Protein 2IBJ (pdb70)

Solvent-accessible surface area: 5692 Å² total; per-residue (Å²): 171,155,141,57,132,113,14,40,75,69,79,0,49,157,17,83,67,118,106,107,0,26,11,3,6,93,13,34,0,16,42,7,49,88,22,9,128,123,29,126,48,33,62,97,76,17,40,103,22,8,10,110,49,4,28,126,101,23,81,110,104,57,45,66,88,111,24,120,108,82,29,129,123,41,80,59,4,49,4,36,71,162,52,101,61,168

InterPro domains:
  IPR001199 Cytochrome b5-like heme/steroid binding domain [PF00173] (10-81)
  IPR001199 Cytochrome b5-like heme/steroid binding domain [PR00363] (31-41)
  IPR001199 Cytochrome b5-like heme/steroid binding domain [PR00363] (41-55)
  IPR001199 Cytochrome b5-like heme/steroid binding domain [PR00363] (56-63)
  IPR001199 Cytochrome b5-like heme/steroid binding domain [PR00363] (69-81)
  IPR001199 Cytochrome b5-like heme/steroid binding domain [PS50255] (6-82)
  IPR001199 Cytochrome b5-like heme/steroid binding domain [SM01117] (9-82)
  IPR018506 Cytochrome b5, heme-binding site [PS00191] (37-44)
  IPR036400 Cytochrome b5-like heme/steroid binding domain superfamily [G3DSA:3.10.120.10] (1-88)
  IPR036400 Cytochrome b5-like heme/steroid binding domain superfamily [SSF55856] (3-99)
  IPR050668 Cytochrome b5 [PTHR19359] (2-121)

CATH classification: 3.10.120.10

B-factor: mean 15.58, std 9.16, range [5.48, 54.56]

Sequence (86 aa):
SEDVKYFTRAEVAKNNTKDKKNWFIIHNNVYDVTAFLNEHPGGEEEVLIEQAGKDATEHFEDVGHSSSDAREMMKQQYKVGELVAEERSN

Nearest PDB structures (foldseek):
  2ibj-assembly1_A  TM=1.012E+00  e=3.750E-18  Musca domestica
  3ozz-assembly1_B  TM=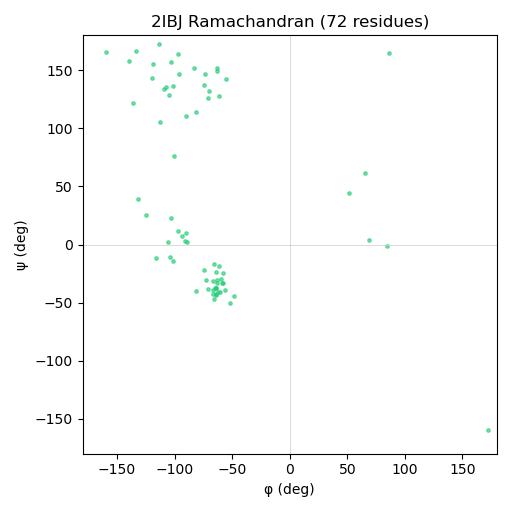9.677E-01  e=2.136E-12  Bos taurus
  1eue-assembly2_B  TM=9.574E-01  e=2.616E-12  Rattus norvegicus
  1cyo-assembly1_A  TM=9.693E-01  e=4.199E-12  Bos taurus
  1ehb-assembly1_A  TM=9.769E-01  e=5.143E-12  Bos taurus

Radius of gyration: 12.23 Å; Cα contacts (8 Å, |Δi|>4): 130; chains: 1; bounding box: 34×23×26 Å

Secondary structure (DSSP, 8-state):
-----EE-HHHHHTSEETTEEEEEETTEEEE-GGGTTT-TT-SHHHHTTTTEE-HHHHHHHT--HHHHHHHGGGEEEEE-GGG---

Organism: Musca domestica (NCBI:txid7370)

Foldseek 3Di:
DDDADADALVVQLVQQALCQFWEAAQQWIFGCSVCQPVDPVHNVVRSVRGSYHCHVVVVVVPDDPVVVVVRVVGTRHGYDVVRGDD

Struc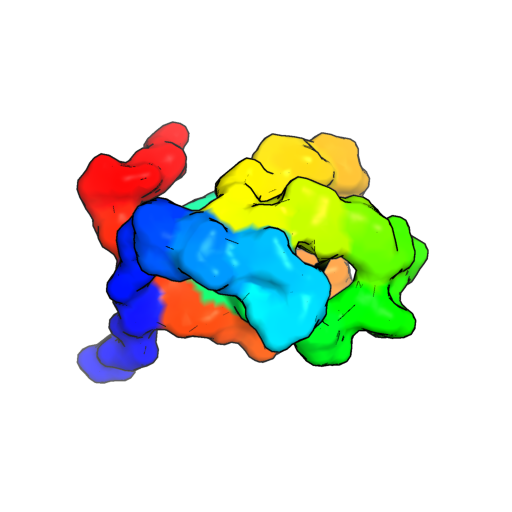ture (mmCIF, N/CA/C/O backbone):
data_2IBJ
#
_entry.id   2IBJ
#
_cell.length_a   33.201
_cell.length_b   40.222
_cell.length_c   70.245
_cell.angle_alpha   90.000
_cell.angle_beta   90.000
_cell.angle_gamma   90.000
#
_symmetry.space_group_name_H-M   'P 21 21 21'
#
loop_
_entity.id
_entity.type
_entity.pdbx_description
1 polymer 'Cytochrome b5'
2 non-polymer 'MAGNESIUM ION'
3 non-polymer 'PROTOPORPHYRIN IX CONTAINING FE'
4 water water
#
loop_
_atom_site.group_PDB
_atom_site.id
_atom_site.type_symbol
_atom_site.label_atom_id
_atom_site.label_alt_id
_atom_site.label_comp_id
_atom_site.label_asym_id
_atom_site.label_entity_id
_atom_site.label_seq_id
_atom_site.pdbx_PDB_ins_code
_atom_site.Cartn_x
_atom_site.Cartn_y
_atom_site.Cartn_z
_atom_site.occupancy
_atom_site.B_iso_or_equiv
_atom_site.auth_seq_id
_atom_site.auth_comp_id
_atom_site.auth_asym_id
_atom_site.auth_atom_id
_atom_site.pdbx_PDB_model_num
ATOM 1 N N . SER A 1 3 ? -17.964 18.694 35.188 1.00 42.82 1 SER A N 1
ATOM 2 C CA . SER A 1 3 ? -17.025 19.740 34.668 1.00 41.74 1 SER A CA 1
ATOM 3 C C . SER A 1 3 ? -15.638 19.234 34.256 1.00 41.58 1 SER A C 1
ATOM 4 O O . SER A 1 3 ? -14.674 20.009 34.233 1.00 42.92 1 SER A O 1
ATOM 7 N N . GLU A 1 4 ? -15.515 17.938 33.959 1.00 40.56 2 GLU A N 1
ATOM 8 C CA . GLU A 1 4 ? -14.233 17.414 33.462 1.00 39.16 2 GLU A CA 1
ATOM 9 C C . GLU A 1 4 ? -14.341 17.757 31.956 1.00 36.99 2 GLU A C 1
ATOM 10 O O . GLU A 1 4 ? -15.468 17.860 31.439 1.00 37.66 2 GLU A O 1
ATOM 16 N N . ASP A 1 5 ? -13.219 17.970 31.255 1.00 34.27 3 ASP A N 1
ATOM 17 C CA . ASP A 1 5 ? -13.314 18.287 29.821 1.00 29.49 3 ASP A CA 1
ATOM 18 C C . ASP A 1 5 ? -12.360 17.434 28.998 1.00 25.51 3 ASP A C 1
ATOM 19 O O . ASP A 1 5 ? -11.735 17.870 28.004 1.00 27.49 3 ASP A O 1
ATOM 24 N N . VAL A 1 6 ? -12.288 16.188 29.425 1.00 20.25 4 VAL A N 1
ATOM 25 C CA . VAL A 1 6 ? -11.480 15.154 28.762 1.00 16.26 4 VAL A CA 1
ATOM 26 C C . VAL A 1 6 ? -12.185 14.715 27.473 1.00 14.91 4 VAL A C 1
ATOM 27 O O . VAL A 1 6 ? -13.411 14.565 27.477 1.00 14.19 4 VAL A O 1
ATOM 31 N N . LYS A 1 7 ? -11.423 14.560 26.407 1.00 11.57 5 LYS A N 1
ATOM 32 C CA . LYS A 1 7 ? -11.895 14.034 25.133 1.00 11.75 5 LYS A CA 1
ATOM 33 C C . LYS A 1 7 ? -11.434 12.576 25.098 1.00 10.94 5 LYS A C 1
ATOM 34 O O . LYS A 1 7 ? -10.300 12.238 25.456 1.00 11.21 5 LYS A O 1
ATOM 40 N N . TYR A 1 8 ? -12.337 11.715 24.654 1.00 8.19 6 TYR A N 1
ATOM 41 C CA . TYR A 1 8 ? -12.041 10.266 24.573 1.00 9.83 6 TYR A CA 1
ATOM 42 C C . TYR A 1 8 ? -11.898 9.840 23.117 1.00 9.97 6 TYR A C 1
ATOM 43 O O . TYR A 1 8 ? -12.697 10.181 22.275 1.00 11.92 6 TYR A O 1
ATOM 52 N N . PHE A 1 9 ? -10.833 9.060 22.874 1.00 8.46 7 PHE A N 1
ATOM 53 C CA . PHE A 1 9 ? -10.467 8.559 21.542 1.00 8.94 7 PHE A CA 1
ATOM 54 C C . PHE A 1 9 ? -10.477 7.058 21.478 1.00 9.05 7 PHE A C 1
ATOM 55 O O . PHE A 1 9 ? -10.336 6.372 22.490 1.00 9.34 7 PHE A O 1
ATOM 63 N N . THR A 1 10 ? -10.669 6.563 20.264 1.00 8.08 8 THR A N 1
ATOM 64 C CA . THR A 1 10 ? -10.525 5.125 20.051 1.00 8.15 8 THR A CA 1
ATOM 65 C C . THR A 1 10 ? -9.130 4.867 19.522 1.00 8.47 8 THR A C 1
ATOM 66 O O . THR A 1 10 ? -8.417 5.752 19.054 1.00 8.34 8 THR A O 1
ATOM 70 N N . ARG A 1 11 ? -8.722 3.601 19.583 1.00 8.07 9 ARG A N 1
ATOM 71 C CA . ARG A 1 11 ? -7.393 3.226 19.072 1.00 7.72 9 ARG A CA 1
ATOM 72 C C . ARG A 1 11 ? -7.354 3.406 17.542 1.00 8.77 9 ARG A C 1
ATOM 73 O O . ARG A 1 11 ? -6.318 3.769 16.980 1.00 8.46 9 ARG A O 1
ATOM 81 N N . ALA A 1 12 ? -8.503 3.212 16.855 1.00 7.07 10 ALA A N 1
ATOM 82 C CA . ALA A 1 12 ? -8.530 3.455 15.392 1.00 8.22 10 ALA A CA 1
ATOM 83 C C . ALA A 1 12 ? -8.322 4.932 15.105 1.00 7.82 10 ALA A C 1
ATOM 84 O O . ALA A 1 12 ? -7.640 5.251 14.137 1.00 10.20 10 ALA A O 1
ATOM 86 N N . GLU A 1 13 ? -8.903 5.850 15.918 1.00 8.69 11 GLU A N 1
ATOM 87 C CA . GLU A 1 13 ? -8.664 7.264 15.710 1.00 8.67 11 GLU A CA 1
ATOM 88 C C . GLU A 1 13 ? -7.197 7.617 15.932 1.00 9.59 11 GLU A C 1
ATOM 89 O O . GLU A 1 13 ? -6.610 8.348 15.123 1.00 10.01 11 GLU A O 1
ATOM 95 N N . VAL A 1 14 ? -6.616 7.068 17.006 1.00 8.58 12 VAL A N 1
ATOM 96 C CA . VAL A 1 14 ? -5.198 7.346 17.232 1.00 8.83 12 VAL A CA 1
ATOM 97 C C . VAL A 1 14 ? -4.343 6.858 16.077 1.00 8.72 12 VAL A C 1
ATOM 98 O O . VAL A 1 14 ? -3.346 7.528 15.705 1.00 9.31 12 VAL A O 1
ATOM 102 N N . ALA A 1 15 ? -4.665 5.678 15.540 1.00 9.73 13 ALA A N 1
ATOM 103 C CA . ALA A 1 15 ? -3.870 5.112 14.440 1.00 9.34 13 ALA A CA 1
ATOM 104 C C . ALA A 1 15 ? -3.839 5.945 13.163 1.00 9.97 13 ALA A C 1
ATOM 105 O O . ALA A 1 15 ? -2.966 5.712 12.349 1.00 13.21 13 ALA A O 1
ATOM 107 N N . LYS A 1 16 ? -4.789 6.875 13.007 1.00 10.23 14 LYS A N 1
ATOM 108 C CA . LYS A 1 16 ? -4.786 7.764 11.838 1.00 12.15 14 LYS A CA 1
ATOM 109 C C . LYS A 1 16 ? -3.721 8.804 11.978 1.00 13.61 14 LYS A C 1
ATOM 110 O O . LYS A 1 16 ? -3.314 9.387 10.958 1.00 13.92 14 LYS A O 1
ATOM 116 N N . ASN A 1 17 ? -3.283 9.062 13.218 1.00 13.20 15 ASN A N 1
ATOM 117 C CA . ASN A 1 17 ? -2.264 10.104 13.488 1.00 12.86 15 ASN A CA 1
ATOM 118 C C . ASN A 1 17 ? -0.954 9.324 13.660 1.00 14.19 15 ASN A C 1
ATOM 119 O O . ASN A 1 17 ? -0.407 9.161 14.789 1.00 13.45 15 ASN A O 1
ATOM 124 N N . ASN A 1 18 ? -0.415 8.881 12.524 1.00 14.22 16 ASN A N 1
ATOM 125 C CA . ASN A 1 18 ? 0.693 7.942 12.496 1.00 14.27 16 ASN A CA 1
ATOM 126 C C . ASN A 1 18 ? 1.964 8.275 11.741 1.00 16.32 16 ASN A C 1
ATOM 127 O O . ASN A 1 18 ? 2.674 7.357 11.254 1.00 17.38 16 ASN A O 1
ATOM 132 N N . THR A 1 19 ? 2.202 9.553 11.592 1.00 16.19 17 THR A N 1
ATOM 133 C CA . THR A 1 19 ? 3.408 9.994 10.924 1.00 17.05 17 THR A CA 1
ATOM 134 C C . THR A 1 19 ? 4.019 11.088 11.758 1.00 16.84 17 THR A C 1
ATOM 135 O O . THR A 1 19 ? 3.401 11.607 12.694 1.00 15.52 17 THR A O 1
ATOM 139 N N . LYS A 1 20 ? 5.264 11.437 11.459 1.00 18.00 18 LYS A N 1
ATOM 140 C CA . LYS A 1 20 ? 5.934 12.495 12.243 1.00 16.63 18 LYS A CA 1
ATOM 141 C C . LYS A 1 20 ? 5.220 13.856 12.251 1.00 16.58 18 LYS A C 1
ATOM 142 O O . LYS A 1 20 ? 5.395 14.637 13.205 1.00 16.84 18 LYS A O 1
ATOM 148 N N . ASP A 1 21 ? 4.407 14.136 11.233 1.00 18.92 19 ASP A N 1
ATOM 149 C CA . ASP A 1 21 ? 3.693 15.422 11.257 1.00 18.06 19 ASP A CA 1
ATOM 150 C C . ASP A 1 21 ? 2.350 15.445 12.071 1.00 17.70 19 ASP A C 1
ATOM 151 O O . ASP A 1 21 ? 1.665 16.474 12.209 1.00 17.43 19 ASP A O 1
ATOM 156 N N A LYS A 1 22 ? 1.947 14.274 12.577 0.50 15.89 20 LYS A N 1
ATOM 157 N N B LYS A 1 22 ? 1.948 14.287 12.613 0.50 15.68 20 LYS A N 1
ATOM 158 C CA A LYS A 1 22 ? 0.775 14.124 13.407 0.50 15.53 20 LYS A CA 1
ATOM 159 C CA B LYS A 1 22 ? 0.775 14.124 13.407 0.50 15.53 20 LYS A CA 1
ATOM 160 C C A LYS A 1 22 ? 1.113 12.930 14.215 0.50 14.13 20 LYS A C 1
ATOM 161 C C B LYS A 1 22 ? 1.039 12.968 14.293 0.50 13.61 20 LYS A C 1
ATOM 162 O O A LYS A 1 22 ? 0.582 11.826 13.986 0.50 13.45 20 LYS A O 1
ATOM 163 O O B LYS A 1 22 ? 0.381 11.929 14.218 0.50 12.72 20 LYS A O 1
ATOM 174 N N . ASN A 1 23 ? 2.056 13.106 15.139 1.00 12.15 21 ASN A N 1
ATOM 175 C CA . ASN A 1 23 ? 2.673 11.942 15.835 1.00 10.82 21 ASN A CA 1
ATOM 176 C C . ASN A 1 23 ? 2.058 11.702 17.187 1.00 9.92 21 ASN A C 1
ATOM 177 O O . ASN A 1 23 ? 2.534 12.125 18.209 1.00 9.87 21 ASN A O 1
ATOM 182 N N . TRP A 1 24 ? 0.985 10.915 17.123 1.00 9.41 22 TRP A N 1
ATOM 183 C CA . TRP A 1 24 ? 0.290 10.569 18.409 1.00 8.82 22 TRP A CA 1
ATOM 184 C C . TRP A 1 24 ? 0.608 9.181 18.865 1.00 8.98 22 TRP A C 1
ATOM 185 O O . TRP A 1 24 ? 1.017 8.327 18.099 1.00 10.98 22 TRP A O 1
ATOM 196 N N . PHE A 1 25 ? 0.450 8.948 20.145 1.00 8.38 23 PHE A N 1
ATOM 197 C CA . PHE A 1 25 ? 0.552 7.593 20.658 1.00 8.71 23 PHE A CA 1
ATOM 198 C C . PHE A 1 25 ? -0.146 7.532 21.997 1.00 7.10 23 PHE A C 1
ATOM 199 O O . PHE A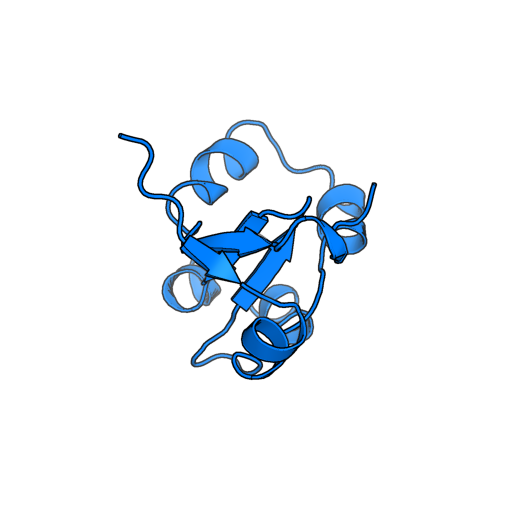 1 25 ? -0.539 8.547 22.619 1.00 7.73 23 PHE A O 1
ATOM 207 N N . ILE A 1 26 ? -0.387 6.298 22.437 1.00 7.50 24 ILE A N 1
ATOM 208 C CA . ILE A 1 26 ? -1.035 6.037 23.713 1.00 7.92 24 ILE A CA 1
ATOM 209 C C . ILE A 1 26 ? -0.047 5.526 24.685 1.00 8.29 24 ILE A C 1
ATOM 210 O O . ILE A 1 26 ? 0.782 4.654 24.344 1.00 9.66 24 ILE A O 1
ATOM 215 N N . ILE A 1 27 ? -0.083 6.042 25.907 1.00 8.41 25 ILE A N 1
ATOM 216 C CA . ILE A 1 27 ? 0.760 5.490 26.967 1.00 8.81 25 ILE A CA 1
ATOM 217 C C . ILE A 1 27 ? -0.174 5.404 28.199 1.00 8.76 25 ILE A C 1
ATOM 218 O O . ILE A 1 27 ? -0.747 6.412 28.628 1.00 9.50 25 ILE A O 1
ATOM 223 N N . HIS A 1 28 ? -0.327 4.202 28.736 1.00 8.95 26 HIS A N 1
ATOM 224 C CA . HIS A 1 28 ? -1.193 3.962 29.918 1.00 9.35 26 HIS A CA 1
ATOM 225 C C . HIS A 1 28 ? -2.594 4.545 29.736 1.00 7.97 26 HIS A C 1
ATOM 226 O O . HIS A 1 28 ? -3.171 5.173 30.611 1.00 8.76 26 HIS A O 1
ATOM 233 N N . ASN A 1 29 ? -3.127 4.310 28.532 1.00 8.23 27 ASN A N 1
ATOM 234 C CA . ASN A 1 29 ? -4.487 4.756 28.199 1.00 7.51 27 ASN A CA 1
ATOM 235 C C . ASN A 1 29 ? -4.699 6.245 28.070 1.00 8.79 27 ASN A C 1
ATOM 236 O O . ASN A 1 29 ? -5.819 6.652 27.913 1.00 9.25 27 ASN A O 1
ATOM 241 N N . ASN A 1 30 ? -3.619 7.029 28.183 1.00 7.52 28 ASN A N 1
ATOM 242 C CA . ASN A 1 30 ? -3.690 8.454 27.883 1.00 7.26 28 ASN A CA 1
ATOM 243 C C . ASN A 1 30 ? -3.221 8.621 26.439 1.00 7.41 28 ASN A C 1
ATOM 244 O O . ASN A 1 30 ? -2.375 7.854 25.994 1.00 8.24 28 ASN A O 1
ATOM 249 N N . VAL A 1 31 ? -3.783 9.587 25.703 1.00 6.19 29 VAL A N 1
ATOM 250 C CA . VAL A 1 31 ? -3.399 9.851 24.321 1.00 6.85 29 VAL A CA 1
ATOM 251 C C . VAL A 1 31 ? -2.556 11.115 24.285 1.00 8.12 29 VAL A C 1
ATOM 252 O O . VAL A 1 31 ? -2.947 12.158 24.862 1.00 8.39 29 VAL A O 1
ATOM 256 N N . TYR A 1 32 ? -1.394 11.013 23.650 1.00 7.99 30 TYR A N 1
ATOM 257 C CA . TYR A 1 32 ? -0.471 12.148 23.542 1.00 7.12 30 TYR A CA 1
ATOM 258 C C . TYR A 1 32 ? -0.235 12.501 22.110 1.00 8.40 30 TYR A C 1
ATOM 259 O O . TYR A 1 32 ? -0.177 11.622 21.215 1.00 9.12 30 TYR A O 1
ATOM 268 N N . ASP A 1 33 ? -0.112 13.824 21.847 1.00 8.53 31 ASP A N 1
ATOM 269 C CA . ASP A 1 33 ? 0.308 14.276 20.524 1.00 8.10 31 ASP A CA 1
ATOM 270 C C . ASP A 1 33 ? 1.708 14.907 20.728 1.00 7.95 31 ASP A C 1
ATOM 271 O O . ASP A 1 33 ? 1.847 15.938 21.380 1.00 10.22 31 ASP A O 1
ATOM 276 N N . VAL A 1 34 ? 2.756 14.213 20.306 1.00 8.06 32 VAL A N 1
ATOM 277 C CA . VAL A 1 34 ? 4.128 14.704 20.500 1.00 8.10 32 VAL A CA 1
ATOM 278 C C . VAL A 1 34 ? 4.767 15.303 19.245 1.00 8.25 32 VAL A C 1
ATOM 279 O O . VAL A 1 34 ? 6.001 15.420 19.161 1.00 8.74 32 VAL A O 1
ATOM 283 N N . THR A 1 35 ? 3.944 15.760 18.287 1.00 8.77 33 THR A N 1
ATOM 284 C CA . THR A 1 35 ? 4.462 16.308 17.016 1.00 8.45 33 THR A CA 1
ATOM 285 C C . THR A 1 35 ? 5.443 17.465 17.297 1.00 8.54 33 THR A C 1
ATOM 286 O O . THR A 1 35 ? 6.529 17.525 16.651 1.00 10.90 33 THR A O 1
ATOM 290 N N . ALA A 1 36 ? 5.103 18.285 18.301 1.00 8.38 34 ALA A N 1
ATOM 291 C CA . ALA A 1 36 ? 5.988 19.435 18.586 1.00 8.44 34 ALA A CA 1
ATOM 292 C C . ALA A 1 36 ? 7.099 19.155 19.581 1.00 10.18 34 ALA A C 1
ATOM 293 O O . ALA A 1 36 ? 7.905 20.034 19.944 1.00 9.67 34 ALA A O 1
ATOM 295 N N . PHE A 1 37 ? 7.168 17.904 20.027 1.00 8.88 35 PHE A N 1
ATOM 296 C CA . PHE A 1 37 ? 8.195 17.460 20.982 1.00 9.52 35 PHE A CA 1
ATOM 297 C C . PHE A 1 37 ? 9.311 16.644 20.318 1.00 9.88 35 PHE A C 1
ATOM 298 O O . PHE A 1 37 ? 10.362 16.424 20.973 1.00 9.61 35 PHE A O 1
ATOM 306 N N . LEU A 1 38 ? 9.132 16.234 19.051 1.00 8.65 36 LEU A N 1
ATOM 307 C CA . LEU A 1 38 ? 10.104 15.347 18.442 1.00 9.56 36 LEU A CA 1
ATOM 308 C C . LEU A 1 38 ? 11.582 15.725 18.573 1.00 10.46 36 LEU A C 1
ATOM 309 O O . LEU A 1 38 ? 12.415 14.899 18.928 1.00 11.36 36 LEU A O 1
ATOM 314 N N . ASN A 1 39 ? 11.874 17.002 18.353 1.00 10.64 37 ASN A N 1
ATOM 315 C CA . ASN A 1 39 ? 13.274 17.471 18.457 1.00 11.33 37 ASN A CA 1
ATOM 316 C C . ASN A 1 39 ? 13.708 17.969 19.806 1.00 12.09 37 ASN A C 1
ATOM 317 O O . ASN A 1 39 ? 14.857 18.450 19.986 1.00 14.36 37 ASN A O 1
ATOM 322 N N . GLU A 1 40 ? 12.808 17.884 20.786 1.00 11.21 38 GLU A N 1
ATOM 323 C CA . GLU A 1 40 ? 13.102 18.260 22.166 1.00 11.66 38 GLU A CA 1
ATOM 324 C C . GLU A 1 40 ? 13.352 17.002 22.998 1.00 11.61 38 GLU A C 1
ATOM 325 O O . GLU A 1 40 ? 13.862 17.077 24.130 1.00 15.48 38 GLU A O 1
ATOM 331 N N . HIS A 1 41 ? 12.985 15.848 22.463 1.00 10.31 39 HIS A N 1
ATOM 332 C CA . HIS A 1 41 ? 13.112 14.610 23.267 1.00 9.30 39 HIS A CA 1
ATOM 333 C C . HIS A 1 41 ? 14.596 14.190 23.468 1.00 10.19 39 HIS A C 1
ATOM 334 O O . HIS A 1 41 ? 15.311 13.970 22.463 1.00 9.78 39 HIS A O 1
ATOM 341 N N . PRO A 1 42 ? 15.035 13.993 24.735 1.00 8.77 40 PRO A N 1
ATOM 342 C CA . PRO A 1 42 ? 16.448 13.616 24.945 1.00 9.00 40 PRO A CA 1
ATOM 343 C C . PRO A 1 42 ? 16.779 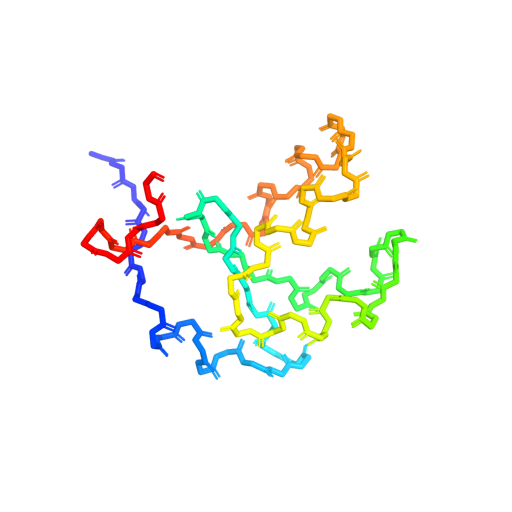12.288 24.348 1.00 10.97 40 PRO A C 1
ATOM 344 O O . PRO A 1 42 ? 17.945 12.030 24.038 1.00 10.84 40 PRO A O 1
ATOM 348 N N . GLY A 1 43 ? 15.751 11.446 24.166 1.00 8.80 41 GLY A N 1
ATOM 349 C CA . GLY A 1 43 ? 15.983 10.119 23.575 1.00 9.71 41 GLY A CA 1
ATOM 350 C C . GLY A 1 43 ? 15.864 10.113 22.048 1.00 9.82 41 GLY A C 1
ATOM 351 O O . GLY A 1 43 ? 15.945 9.054 21.389 1.00 10.84 41 GLY A O 1
ATOM 352 N N . GLY A 1 44 ? 15.782 11.310 21.451 1.00 10.31 42 GLY A N 1
ATOM 353 C CA . GLY A 1 44 ? 15.747 11.465 19.991 1.00 9.86 42 GLY A CA 1
ATOM 354 C C . GLY A 1 44 ? 14.361 11.356 19.385 1.00 9.98 42 GLY A C 1
ATOM 355 O O . GLY A 1 44 ? 13.412 10.872 20.009 1.00 8.68 42 GLY A O 1
ATOM 356 N N . GLU A 1 45 ? 14.260 11.809 18.134 1.00 10.20 43 GLU A N 1
ATOM 357 C CA . GLU A 1 45 ? 12.979 11.765 17.488 1.00 10.96 43 GLU A CA 1
ATOM 358 C C . GLU A 1 45 ? 12.586 10.414 16.910 1.00 9.57 43 GLU A C 1
ATOM 359 O O . GLU A 1 45 ? 11.385 10.092 16.909 1.00 9.88 43 GLU A O 1
ATOM 365 N N A GLU A 1 46 ? 13.533 9.594 16.447 0.50 9.34 44 GLU A N 1
ATOM 366 N N B GLU A 1 46 ? 13.560 9.619 16.475 0.50 8.98 44 GLU A N 1
ATOM 367 C CA A GLU A 1 46 ? 13.114 8.343 15.789 0.50 11.54 44 GLU A CA 1
ATOM 368 C CA B GLU A 1 46 ? 13.220 8.357 15.839 0.50 11.38 44 GLU A CA 1
ATOM 369 C C A GLU A 1 46 ? 12.376 7.373 16.698 0.50 10.27 44 GLU A C 1
ATOM 370 C C B GLU A 1 46 ? 12.406 7.413 16.692 0.50 9.93 44 GLU A C 1
ATOM 371 O O A GLU A 1 46 ? 11.453 6.681 16.243 0.50 9.70 44 GLU A O 1
ATOM 372 O O B GLU A 1 46 ? 11.452 6.807 16.191 0.50 9.64 44 GLU A O 1
ATOM 383 N N . VAL A 1 47 ? 12.738 7.270 17.982 1.00 9.30 45 VAL A N 1
ATOM 384 C CA . VAL A 1 47 ? 12.005 6.327 18.814 1.00 9.53 45 VAL A CA 1
ATOM 385 C C . VAL A 1 47 ? 10.565 6.743 18.976 1.00 8.24 45 VAL A C 1
ATOM 386 O O . VAL A 1 47 ? 9.690 5.891 19.138 1.00 10.66 45 VAL A O 1
ATOM 390 N N . LEU A 1 48 ? 10.297 8.047 18.857 1.00 8.60 46 LEU A N 1
ATOM 391 C CA . LEU A 1 48 ? 8.942 8.559 18.947 1.00 8.21 46 LEU A CA 1
ATOM 392 C C . LEU A 1 48 ? 8.185 8.415 17.616 1.00 8.39 46 LEU A C 1
ATOM 393 O O . LEU A 1 48 ? 7.001 8.038 17.632 1.00 9.06 46 LEU A O 1
ATOM 398 N N . ILE A 1 49 ? 8.853 8.666 16.479 1.00 8.59 47 ILE A N 1
ATOM 399 C CA . ILE A 1 49 ? 8.213 8.514 15.178 1.00 8.52 47 ILE A CA 1
ATOM 400 C C . ILE A 1 49 ? 7.848 7.000 14.982 1.00 9.27 47 ILE A C 1
ATOM 401 O O . ILE A 1 49 ? 6.783 6.681 14.410 1.00 9.71 47 ILE A O 1
ATOM 406 N N . GLU A 1 50 ? 8.718 6.085 15.450 1.00 9.10 48 GLU A N 1
ATOM 407 C CA . GLU A 1 50 ? 8.436 4.639 15.319 1.00 10.20 48 GLU A CA 1
ATOM 408 C C . GLU A 1 50 ? 7.142 4.257 16.016 1.00 10.43 48 GLU A C 1
ATOM 409 O O . GLU A 1 50 ? 6.521 3.263 15.615 1.00 12.53 48 GLU A O 1
ATOM 415 N N . GLN A 1 51 ? 6.771 4.985 17.080 1.00 9.50 49 GLN A N 1
ATOM 416 C CA . GLN A 1 51 ? 5.527 4.699 17.796 1.00 8.92 49 GLN A CA 1
ATOM 417 C C . GLN A 1 51 ? 4.315 5.491 17.364 1.00 8.45 49 GLN A C 1
ATOM 418 O O . GLN A 1 51 ? 3.269 5.297 17.973 1.00 8.73 49 GLN A O 1
ATOM 424 N N . ALA A 1 52 ? 4.424 6.276 16.279 1.00 7.81 50 ALA A N 1
ATOM 425 C CA . ALA A 1 52 ? 3.280 7.129 15.826 1.00 7.82 50 ALA A CA 1
ATOM 426 C C . ALA A 1 52 ? 2.074 6.233 15.471 1.00 9.63 50 ALA A C 1
ATOM 427 O O . ALA A 1 52 ? 2.191 5.219 14.699 1.00 11.23 50 ALA A O 1
ATOM 429 N N . GLY A 1 53 ? 0.943 6.605 16.088 1.00 9.17 51 GLY A N 1
ATOM 430 C CA . GLY A 1 53 ? -0.307 5.884 15.888 1.00 8.91 51 GLY A CA 1
ATOM 431 C C . GLY A 1 53 ? -0.473 4.655 16.786 1.00 8.81 51 GLY A C 1
ATOM 432 O O . GLY A 1 53 ? -1.526 3.989 16.714 1.00 10.43 51 GLY A O 1
ATOM 433 N N . LYS A 1 54 ? 0.500 4.323 17.631 1.00 8.97 52 LYS A N 1
ATOM 434 C CA . LYS A 1 54 ? 0.455 3.055 18.390 1.00 8.14 52 LYS A CA 1
ATOM 435 C C . LYS A 1 54 ? 0.296 3.270 19.877 1.00 7.67 52 LYS A C 1
ATOM 436 O O . LYS A 1 54 ? 0.405 4.396 20.373 1.00 8.79 52 LYS A O 1
ATOM 442 N N . ASP A 1 55 ? 0.094 2.133 20.569 1.00 9.55 53 ASP A N 1
ATOM 443 C CA . ASP A 1 55 ? 0.116 2.126 22.033 1.00 8.77 53 ASP A CA 1
ATOM 444 C C . ASP A 1 55 ? 1.634 1.833 22.315 1.00 10.78 53 ASP A C 1
ATOM 445 O O . ASP A 1 55 ? 2.192 0.729 22.020 1.00 12.83 53 ASP A O 1
ATOM 450 N N . ALA A 1 56 ? 2.296 2.857 22.836 1.00 10.02 54 ALA A N 1
ATOM 451 C CA . ALA A 1 56 ? 3.755 2.853 23.122 1.00 10.73 54 ALA A CA 1
ATOM 452 C C . ALA A 1 56 ? 4.012 2.522 24.588 1.00 12.11 54 ALA A C 1
ATOM 453 O O . ALA A 1 56 ? 5.126 2.656 25.047 1.00 12.51 54 ALA A O 1
ATOM 455 N N . THR A 1 57 ? 2.994 2.072 25.319 1.00 10.90 55 THR A N 1
ATOM 456 C CA . THR A 1 57 ? 3.156 1.873 26.758 1.00 9.83 55 THR A CA 1
ATOM 457 C C . THR A 1 57 ? 4.372 1.016 27.165 1.00 10.80 55 THR A C 1
ATOM 458 O O . THR A 1 57 ? 5.169 1.423 27.989 1.00 10.90 55 THR A O 1
ATOM 462 N N . GLU A 1 58 ? 4.500 -0.142 26.540 1.00 11.19 56 GLU A N 1
ATOM 463 C CA . GLU A 1 58 ? 5.599 -1.026 26.912 1.00 12.81 56 GLU A CA 1
ATOM 464 C C . GLU A 1 58 ? 6.947 -0.403 26.607 1.00 13.12 56 GLU A C 1
ATOM 465 O O . GLU A 1 58 ? 7.866 -0.513 27.421 1.00 11.30 56 GLU A O 1
ATOM 471 N N . HIS A 1 59 ? 7.090 0.239 25.457 1.00 13.41 57 HIS A N 1
ATOM 472 C CA . HIS A 1 59 ? 8.374 0.880 25.124 1.00 12.45 57 HIS A CA 1
ATOM 473 C C . HIS A 1 59 ? 8.716 2.017 26.074 1.00 12.87 57 HIS A C 1
ATOM 474 O O . HIS A 1 59 ? 9.865 2.209 26.456 1.00 14.59 57 HIS A O 1
ATOM 481 N N . PHE A 1 60 ? 7.704 2.789 26.494 1.00 10.85 58 PHE A N 1
ATOM 482 C CA . PHE A 1 60 ? 7.906 3.897 27.388 1.00 11.07 58 PHE A CA 1
ATOM 483 C C . PHE A 1 60 ? 8.372 3.360 28.754 1.00 10.83 58 PHE A C 1
ATOM 484 O O . PHE A 1 60 ? 9.279 3.897 29.362 1.00 11.59 58 PHE A O 1
ATOM 492 N N . GLU A 1 61 ? 7.676 2.327 29.231 1.00 10.91 59 GLU A N 1
ATOM 493 C CA . GLU A 1 61 ? 8.008 1.714 30.525 1.00 12.54 59 GLU A CA 1
ATOM 494 C C . GLU A 1 61 ? 9.356 1.047 30.547 1.00 13.15 59 GLU A C 1
ATOM 495 O O . GLU A 1 61 ? 10.102 1.140 31.564 1.00 13.94 59 GLU A O 1
ATOM 501 N N . ASP A 1 62 ? 9.713 0.416 29.449 1.00 13.42 60 ASP A N 1
ATOM 502 C CA . ASP A 1 62 ? 11.056 -0.232 29.386 1.00 12.67 60 ASP A CA 1
ATOM 503 C C . ASP A 1 62 ? 12.168 0.795 29.638 1.00 15.23 60 ASP A C 1
ATOM 504 O O . ASP A 1 62 ? 13.225 0.467 30.199 1.00 15.46 60 ASP A O 1
ATOM 509 N N . VAL A 1 63 ? 11.974 2.056 29.215 1.00 14.09 61 VAL A N 1
ATOM 510 C CA . VAL A 1 63 ? 12.980 3.070 29.458 1.00 12.61 61 VAL A CA 1
ATOM 511 C C . VAL A 1 63 ? 13.029 3.507 30.955 1.00 14.99 61 VAL A C 1
ATOM 512 O O . VAL A 1 63 ? 14.089 3.888 31.448 1.00 16.94 61 VAL A O 1
ATOM 516 N N . GLY A 1 64 ? 11.926 3.476 31.687 1.00 14.30 62 GLY A N 1
ATOM 517 C CA . GLY A 1 64 ? 11.992 3.927 33.077 1.00 16.88 62 GLY A CA 1
ATOM 518 C C . GLY A 1 64 ? 12.318 5.431 33.157 1.00 16.44 62 GLY 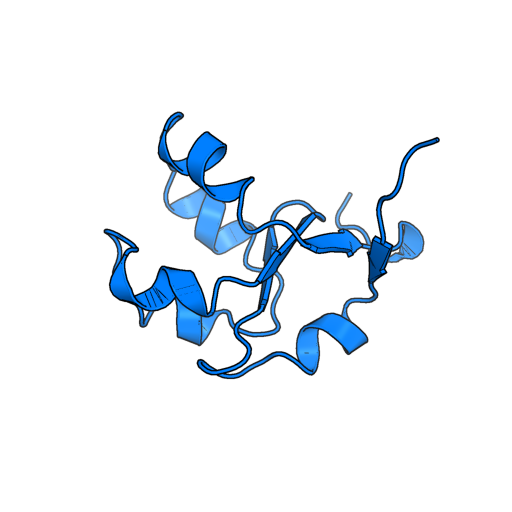A C 1
ATOM 519 O O . GLY A 1 64 ? 13.329 5.888 33.731 1.00 19.95 62 GLY A O 1
ATOM 520 N N . HIS A 1 65 ? 11.410 6.182 32.592 1.00 13.67 63 HIS A N 1
ATOM 521 C CA . HIS A 1 65 ? 11.507 7.661 32.564 1.00 11.21 63 HIS A CA 1
ATOM 522 C C . HIS A 1 65 ? 11.473 8.240 33.973 1.00 12.81 63 HIS A C 1
ATOM 523 O O . HIS A 1 65 ? 10.898 7.658 34.893 1.00 13.37 63 HIS A O 1
ATOM 530 N N . SER A 1 66 ? 12.115 9.397 34.090 1.0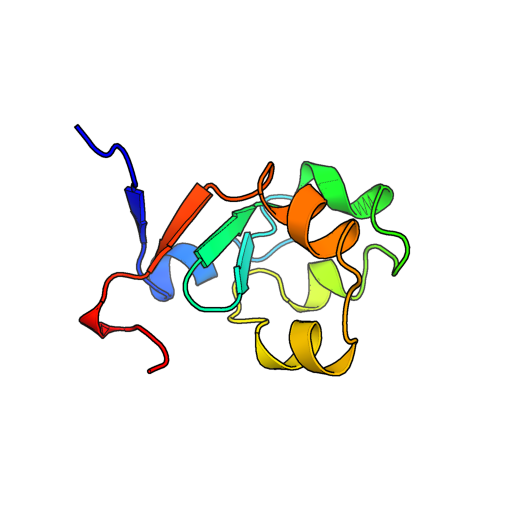0 10.46 64 SER A N 1
ATOM 531 C CA . SER A 1 66 ? 12.215 10.093 35.393 1.00 10.92 64 SER A CA 1
ATOM 532 C C . SER A 1 66 ? 10.941 10.848 35.777 1.00 11.34 64 SER A C 1
ATOM 533 O O . SER A 1 66 ? 9.999 11.007 34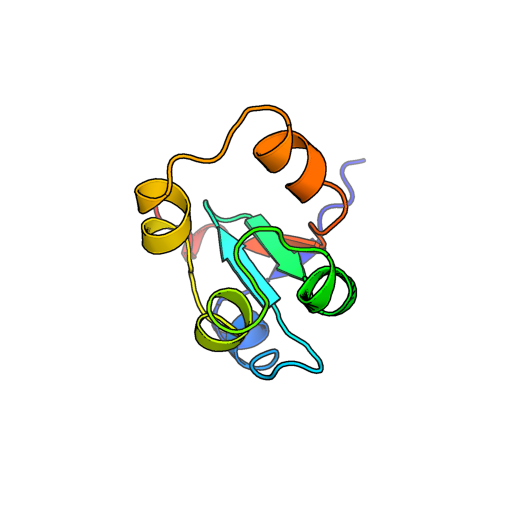.997 1.00 9.77 64 SER A O 1
ATOM 536 N N A SER A 1 67 ? 10.908 11.350 37.009 1.00 9.97 65 SER A N 1
ATOM 537 N N B SER A 1 67 ? 10.938 11.395 36.986 0.00 10.49 65 SER A N 1
ATOM 538 C CA A SER A 1 67 ? 9.827 12.200 37.458 1.00 9.51 65 SER A CA 1
ATOM 539 C CA B SER A 1 67 ? 9.790 12.176 37.426 0.00 10.34 65 SER A CA 1
ATOM 540 C C A SER A 1 67 ? 9.665 13.420 36.526 1.00 8.73 65 SER A C 1
ATOM 541 C C B SER A 1 67 ? 9.658 13.412 36.527 0.00 9.81 65 SER A C 1
ATOM 542 O O A SER A 1 67 ? 8.564 13.799 36.170 1.00 8.69 65 SER A O 1
ATOM 543 O O B SER A 1 67 ? 8.545 13.792 36.160 0.00 9.40 65 SER A O 1
ATOM 548 N N . ASP A 1 68 ? 10.779 14.038 36.153 1.00 9.10 66 ASP A N 1
ATOM 549 C CA . ASP A 1 68 ? 10.682 15.210 35.304 1.00 9.51 66 ASP A CA 1
ATOM 550 C C . ASP A 1 68 ? 10.151 14.843 33.937 1.00 9.43 66 ASP A C 1
ATOM 551 O O . ASP A 1 68 ? 9.354 15.636 33.381 1.00 9.94 66 ASP A O 1
ATOM 556 N N . ALA A 1 69 ? 10.530 13.680 33.400 1.00 9.89 67 ALA A N 1
ATOM 557 C CA . ALA A 1 69 ? 10.002 13.275 32.068 1.00 9.23 67 ALA A CA 1
ATOM 558 C C . ALA A 1 69 ? 8.483 13.019 32.217 1.00 10.01 67 ALA A C 1
ATOM 559 O O . ALA A 1 69 ? 7.714 13.433 31.330 1.00 11.36 67 ALA A O 1
ATOM 561 N N . ARG A 1 70 ? 8.045 12.357 33.292 1.00 9.29 68 ARG A N 1
ATOM 562 C CA . ARG A 1 70 ? 6.636 12.009 33.510 1.00 11.26 68 ARG A CA 1
ATOM 563 C C . ARG A 1 70 ? 5.861 13.318 33.608 1.00 10.73 68 ARG A C 1
ATOM 564 O O . ARG A 1 70 ? 4.723 13.446 33.085 1.00 13.70 68 ARG A O 1
ATOM 572 N N . GLU A 1 71 ? 6.404 14.357 34.293 1.00 10.59 69 GLU A N 1
ATOM 573 C CA . GLU A 1 71 ? 5.651 15.616 34.399 1.00 10.89 69 GLU A CA 1
ATOM 574 C C . GLU A 1 71 ? 5.610 16.351 33.039 1.00 12.49 69 GLU A C 1
ATOM 575 O O . GLU A 1 71 ? 4.564 16.915 32.705 1.00 11.71 69 GLU A O 1
ATOM 581 N N . MET A 1 72 ? 6.715 16.310 32.281 1.00 11.82 70 MET A N 1
ATOM 582 C CA . MET A 1 72 ? 6.830 16.927 30.947 1.00 12.38 70 MET A CA 1
ATOM 583 C C . MET A 1 72 ? 5.769 16.339 29.998 1.00 13.49 70 MET A C 1
ATOM 584 O O . MET A 1 72 ? 5.256 17.001 29.092 1.00 14.16 70 MET A O 1
ATOM 589 N N . MET A 1 73 ? 5.431 15.077 30.179 1.00 12.12 71 MET A N 1
ATOM 590 C CA . MET A 1 73 ? 4.482 14.453 29.277 1.00 11.55 71 MET A CA 1
ATOM 591 C C . MET A 1 73 ? 3.102 15.077 29.306 1.00 11.15 71 MET A C 1
ATOM 592 O O . MET A 1 73 ? 2.350 15.067 28.293 1.00 9.81 71 MET A O 1
ATOM 597 N N . LYS A 1 74 ? 2.743 15.593 30.468 1.00 10.25 72 LYS A N 1
ATOM 598 C CA . LYS A 1 74 ? 1.373 16.098 30.643 1.00 10.29 72 LYS A CA 1
ATOM 599 C C . LYS A 1 74 ? 0.976 17.178 29.671 1.00 10.12 72 LYS A C 1
ATOM 600 O O . LYS A 1 74 ? -0.190 17.227 29.265 1.00 10.66 72 LYS A O 1
ATOM 606 N N A GLN A 1 75 ? 1.929 18.020 29.259 0.50 11.21 73 GLN A N 1
ATOM 607 N N B GLN A 1 75 ? 1.911 18.041 29.284 0.50 11.60 73 GLN A N 1
ATOM 608 C CA A GLN A 1 75 ? 1.642 19.108 28.318 0.50 10.81 73 GLN A CA 1
ATOM 609 C CA B GLN A 1 75 ? 1.548 19.099 28.360 0.50 11.49 73 GLN A CA 1
ATOM 610 C C A GLN A 1 75 ? 1.325 18.614 26.908 0.50 10.14 73 GLN A C 1
ATOM 611 C C B GLN A 1 75 ? 1.171 18.575 26.982 0.50 10.61 73 GLN A C 1
ATOM 612 O O A GLN A 1 75 ? 0.870 19.376 26.057 0.50 10.55 73 GLN A O 1
ATOM 613 O O B GLN A 1 75 ? 0.464 19.275 26.256 0.50 10.48 73 GLN A O 1
ATOM 624 N N . TYR A 1 76 ? 1.595 17.334 26.669 1.00 7.84 74 TYR A N 1
ATOM 625 C CA . TYR A 1 76 ? 1.317 16.772 25.351 1.00 7.87 74 TYR A CA 1
ATOM 626 C C . TYR A 1 76 ? 0.064 15.878 25.335 1.00 6.79 74 TYR A C 1
ATOM 627 O O . 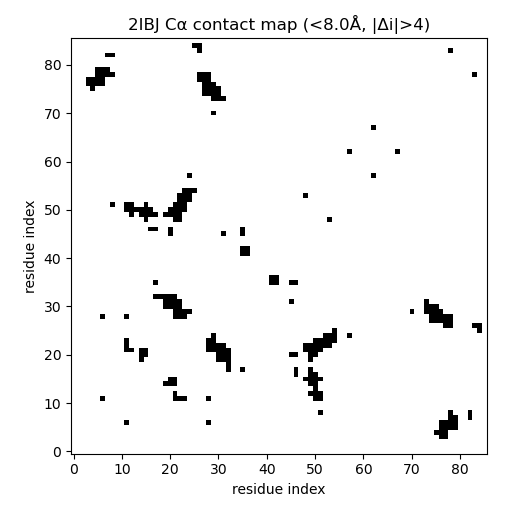TYR A 1 76 ? -0.299 15.325 24.253 1.00 8.56 74 TYR A O 1
ATOM 636 N N . LYS A 1 77 ? -0.565 15.724 26.484 1.00 7.57 75 LYS A N 1
ATOM 637 C CA . LYS A 1 77 ? -1.791 14.903 26.553 1.00 7.57 75 LYS A CA 1
ATOM 638 C C . LYS A 1 77 ? -2.929 15.601 25.837 1.00 8.29 75 LYS A C 1
ATOM 639 O O . LYS A 1 77 ? -3.192 16.796 26.086 1.00 10.96 75 LYS A O 1
ATOM 645 N N . VAL A 1 78 ? -3.616 14.826 24.978 1.00 8.36 76 VAL A N 1
ATOM 646 C CA . VAL A 1 78 ? -4.781 15.360 24.272 1.00 7.73 76 VAL A CA 1
ATOM 647 C C . VAL A 1 78 ? -6.075 14.636 24.648 1.00 9.23 76 VAL A C 1
ATOM 648 O O . VAL A 1 78 ? -7.152 15.118 24.291 1.00 10.03 76 VAL A O 1
ATOM 652 N N . GLY A 1 79 ? -6.018 13.496 25.344 1.00 8.37 77 GLY A N 1
ATOM 653 C CA . GLY A 1 79 ? -7.261 12.841 25.747 1.00 8.13 77 GLY A CA 1
ATOM 654 C C . GLY A 1 79 ? -6.940 11.486 26.339 1.00 7.06 77 GLY A C 1
ATOM 655 O O . GLY A 1 79 ? -5.807 11.241 26.771 1.00 8.82 77 GLY A O 1
ATOM 656 N N . GLU A 1 80 ? -7.945 10.635 26.362 1.00 7.81 78 GLU A N 1
ATOM 657 C CA . GLU A 1 80 ? -7.832 9.305 26.991 1.00 7.45 78 GLU A CA 1
ATOM 658 C C . GLU A 1 80 ? -8.546 8.315 26.131 1.00 8.65 78 GLU A C 1
ATOM 659 O O . GLU A 1 80 ? -9.392 8.687 25.350 1.00 9.51 78 GLU A O 1
ATOM 665 N N . LEU A 1 81 ? -8.189 7.026 26.256 1.00 7.97 79 LEU A N 1
ATOM 666 C CA . LEU A 1 81 ? -8.917 6.024 25.478 1.00 8.18 79 LEU A CA 1
ATOM 667 C C . LEU A 1 81 ? -10.307 5.749 26.016 1.00 9.79 79 LEU A C 1
ATOM 668 O O . LEU A 1 81 ? -10.549 5.801 27.231 1.00 11.13 79 LEU A O 1
ATOM 673 N N . VAL A 1 82 ? -11.235 5.449 25.092 1.00 8.55 80 VAL A N 1
ATOM 674 C CA . VAL A 1 82 ? -12.551 4.953 25.509 1.00 8.40 80 VAL A CA 1
ATOM 675 C C . VAL A 1 82 ? -12.310 3.731 26.386 1.00 9.84 80 VAL A C 1
ATOM 676 O O . VAL A 1 82 ? -11.421 2.901 26.112 1.00 10.14 80 VAL A O 1
ATOM 680 N N . ALA A 1 83 ? -13.131 3.588 27.424 1.00 10.22 81 ALA A N 1
ATOM 681 C CA . ALA A 1 83 ? -12.830 2.520 28.391 1.00 11.37 81 ALA A CA 1
ATOM 682 C C . ALA A 1 83 ? -12.883 1.117 27.840 1.00 11.85 81 ALA A C 1
ATOM 683 O O . ALA A 1 83 ? -12.136 0.265 28.292 1.00 13.58 81 ALA A O 1
ATOM 685 N N . GLU A 1 84 ? -13.757 0.882 26.907 1.00 10.55 82 GLU A N 1
ATOM 686 C CA . GLU A 1 84 ? -13.877 -0.486 26.377 1.00 13.18 82 GLU A CA 1
ATOM 687 C C . GLU A 1 84 ? -12.632 -0.956 25.636 1.00 13.84 82 GLU A C 1
ATOM 688 O O . GLU A 1 84 ? -12.431 -2.171 25.479 1.00 16.52 82 GLU A O 1
ATOM 694 N N . GLU A 1 85 ? -11.755 -0.036 25.242 1.00 10.45 83 GLU A N 1
ATOM 695 C CA . GLU A 1 85 ? -10.515 -0.398 24.521 1.00 11.15 83 GLU A CA 1
ATOM 696 C C . GLU A 1 85 ? -9.310 -0.267 25.425 1.00 11.32 83 GLU A C 1
ATOM 697 O O . GLU A 1 85 ? -8.187 -0.481 24.976 1.00 11.29 83 GLU A O 1
ATOM 703 N N . ARG A 1 86 ? -9.498 0.093 26.684 1.00 11.87 84 ARG A N 1
ATOM 704 C CA . ARG A 1 86 ? -8.375 0.312 27.585 1.00 13.90 84 ARG A CA 1
ATOM 705 C C . ARG A 1 86 ? -7.555 -0.920 27.827 1.00 14.08 84 ARG A C 1
ATOM 706 O O . ARG A 1 86 ? -8.104 -2.036 27.808 1.00 13.76 84 ARG A O 1
ATOM 714 N N . SER A 1 87 ? -6.274 -0.706 28.059 1.00 14.00 85 SER A N 1
ATOM 715 C CA . SER A 1 87 ? -5.428 -1.820 28.496 1.00 17.54 85 SER A CA 1
ATOM 716 C C . SER A 1 87 ? -5.694 -1.915 30.012 1.00 22.26 85 SER A C 1
ATOM 717 O O . SER A 1 87 ? -5.352 -0.993 30.732 1.00 22.38 85 SER A O 1
ATOM 720 N N . ASN A 1 88 ? -6.300 -2.985 30.537 1.00 27.98 86 ASN A N 1
ATOM 721 C CA . ASN A 1 88 ? -6.517 -2.976 32.005 1.00 33.45 86 ASN A CA 1
ATOM 722 C C . ASN A 1 88 ? -5.509 -3.763 32.863 1.00 34.66 86 ASN A C 1
ATOM 723 O O . ASN A 1 88 ? -4.495 -4.258 32.359 1.00 37.53 86 ASN A O 1
#